Protein AF-A0A9P6DSM5-F1 (afdb_monomer)

Solvent-accessible surface area (backbone atoms only — not comparable to full-atom values): 8134 Å² total; per-residue (Å²): 138,85,84,80,69,76,88,74,58,82,84,69,84,87,80,86,83,87,86,82,82,84,80,93,50,47,39,85,78,43,95,84,50,73,97,57,91,83,47,70,80,81,26,42,63,61,78,57,96,56,33,67,62,54,49,52,51,52,54,50,50,52,49,66,68,51,87,49,98,88,66,80,84,79,89,80,89,87,80,77,82,74,96,44,58,49,55,54,47,30,69,74,59,32,66,68,50,20,76,74,50,53,70,84,42,40,54,84,90,84,54,66,53,42,78,79,80,129

pLDDT: mean 85.8, std 13.11, range [38.0, 97.75]

Organism: NCBI:txid1448309

Nearest PDB structures (foldseek):
  2jxj-assembly1_A  TM=2.977E-01  e=8.384E+00  unclassified

Mean predicted aligned error: 10.71 Å

Structure (mmCIF, N/CA/C/O backbone):
data_AF-A0A9P6DSM5-F1
#
_entry.id   AF-A0A9P6DSM5-F1
#
loop_
_atom_site.group_PDB
_atom_site.id
_atom_site.type_symbol
_atom_site.label_atom_id
_atom_site.label_alt_id
_atom_site.label_comp_id
_atom_site.label_asym_id
_atom_site.label_entity_id
_atom_site.label_seq_id
_atom_site.pdbx_PDB_ins_code
_atom_site.Cartn_x
_atom_site.Cartn_y
_atom_site.Cartn_z
_atom_site.occupancy
_atom_site.B_iso_or_equiv
_atom_site.auth_seq_id
_atom_site.auth_comp_id
_atom_site.auth_asym_id
_atom_site.auth_atom_id
_atom_site.pdbx_PDB_model_num
ATOM 1 N N . MET A 1 1 ? 10.297 31.386 -23.502 1.00 38.00 1 MET A N 1
ATOM 2 C CA . MET A 1 1 ? 10.715 31.332 -22.087 1.00 38.00 1 MET A CA 1
ATOM 3 C C . MET A 1 1 ? 9.760 32.217 -21.305 1.00 38.00 1 MET A C 1
ATOM 5 O O . MET A 1 1 ? 9.827 33.428 -21.454 1.00 38.00 1 MET A O 1
ATOM 9 N N . VAL A 1 2 ? 8.795 31.624 -20.600 1.00 38.69 2 VAL A N 1
ATOM 10 C CA . VAL A 1 2 ? 7.856 32.368 -19.747 1.00 38.69 2 VAL A CA 1
ATOM 11 C C . VAL A 1 2 ? 8.407 32.283 -18.331 1.00 38.69 2 VAL A C 1
ATOM 13 O O . VAL A 1 2 ? 8.513 31.190 -17.784 1.00 38.69 2 VAL A O 1
ATOM 16 N N . LEU A 1 3 ? 8.826 33.418 -17.777 1.00 42.81 3 LEU A N 1
ATOM 17 C CA . LEU A 1 3 ? 9.231 33.522 -16.379 1.00 42.81 3 LEU A CA 1
ATOM 18 C C . LEU A 1 3 ? 7.961 33.749 -15.561 1.00 42.81 3 LEU A C 1
ATOM 20 O O . LEU A 1 3 ? 7.370 34.826 -15.615 1.00 42.81 3 LEU A O 1
ATOM 24 N N . ILE A 1 4 ? 7.505 32.711 -14.865 1.00 55.59 4 ILE A N 1
ATOM 25 C CA . ILE A 1 4 ? 6.379 32.813 -13.937 1.00 55.59 4 ILE A CA 1
ATOM 26 C C . ILE A 1 4 ? 6.962 33.280 -12.602 1.00 55.59 4 ILE A C 1
ATOM 28 O O . ILE A 1 4 ? 7.815 32.609 -12.029 1.00 55.59 4 ILE A O 1
ATOM 32 N N . ASN A 1 5 ? 6.550 34.459 -12.140 1.00 54.84 5 ASN A N 1
ATOM 33 C CA . ASN A 1 5 ? 6.964 34.994 -10.848 1.00 54.84 5 ASN A CA 1
ATOM 34 C C . ASN A 1 5 ? 6.187 34.277 -9.736 1.00 54.84 5 ASN A C 1
ATOM 36 O O . ASN A 1 5 ? 4.973 34.429 -9.642 1.00 54.84 5 ASN A O 1
ATOM 40 N N . GLU A 1 6 ? 6.873 33.508 -8.891 1.00 61.12 6 GLU A N 1
ATOM 41 C CA . GLU A 1 6 ? 6.230 32.747 -7.815 1.00 61.12 6 GLU A CA 1
ATOM 42 C C . GLU A 1 6 ? 5.589 33.630 -6.727 1.00 61.12 6 GLU A C 1
ATOM 44 O O . GLU A 1 6 ? 4.775 33.158 -5.935 1.00 61.12 6 GLU A O 1
ATOM 49 N N . SER A 1 7 ? 5.890 34.932 -6.692 1.00 62.56 7 SER A N 1
ATOM 50 C CA . SER A 1 7 ? 5.348 35.839 -5.677 1.00 62.56 7 SER A CA 1
ATOM 51 C C . SER A 1 7 ? 3.869 36.204 -5.869 1.00 62.56 7 SER A C 1
ATOM 53 O O . SER A 1 7 ? 3.314 36.896 -5.018 1.00 62.56 7 SER A O 1
ATOM 55 N N . SER A 1 8 ? 3.236 35.803 -6.979 1.00 67.81 8 SER A N 1
ATOM 56 C CA . SER A 1 8 ? 1.814 36.056 -7.265 1.00 67.81 8 SER A CA 1
ATOM 57 C C . SER A 1 8 ? 0.894 34.866 -6.969 1.00 67.81 8 SER A C 1
ATOM 59 O O . SER A 1 8 ? -0.320 34.992 -7.138 1.00 67.81 8 SER A O 1
ATOM 61 N N . TRP A 1 9 ? 1.428 33.727 -6.512 1.00 64.88 9 TRP A N 1
ATOM 62 C CA . TRP A 1 9 ? 0.592 32.603 -6.089 1.00 64.88 9 TRP A CA 1
ATOM 63 C C . TRP A 1 9 ? -0.126 32.925 -4.770 1.00 64.88 9 TRP A C 1
ATOM 65 O O . TRP A 1 9 ? 0.480 33.514 -3.867 1.00 64.88 9 TRP A O 1
ATOM 75 N N . PRO A 1 10 ? -1.402 32.527 -4.609 1.00 71.56 10 PRO A N 1
ATOM 76 C CA . PRO A 1 10 ? -2.062 32.606 -3.316 1.00 71.56 10 PRO A CA 1
ATOM 77 C C . PRO A 1 10 ? -1.246 31.807 -2.298 1.00 71.56 10 PRO A C 1
ATOM 79 O O . PRO A 1 10 ? -0.981 30.622 -2.504 1.00 71.56 10 PRO A O 1
ATOM 82 N N . LYS A 1 11 ? -0.850 32.446 -1.192 1.00 69.69 11 LYS A N 1
ATOM 83 C CA . LYS A 1 11 ? -0.258 31.733 -0.058 1.00 69.69 11 LYS A CA 1
ATOM 84 C C . LYS A 1 11 ? -1.339 30.847 0.550 1.00 69.69 11 LYS A C 1
ATOM 86 O O . LYS A 1 11 ? -2.203 31.329 1.279 1.00 69.69 11 LYS A O 1
ATOM 91 N N . VAL A 1 12 ? -1.319 29.568 0.197 1.00 72.81 12 VAL A N 1
ATOM 92 C CA . VAL A 1 12 ? -2.206 28.565 0.785 1.00 72.81 12 VAL A CA 1
ATOM 93 C C . VAL A 1 12 ? -1.758 28.349 2.234 1.00 72.81 12 VAL A C 1
ATOM 95 O O . VAL A 1 12 ? -0.549 28.244 2.461 1.00 72.81 12 VAL A O 1
ATOM 98 N N . PRO A 1 13 ? -2.670 28.315 3.222 1.00 78.00 13 PRO A N 1
ATOM 99 C CA . PRO A 1 13 ? -2.305 27.964 4.587 1.00 78.00 13 PRO A CA 1
ATOM 100 C C . PRO A 1 13 ? -1.572 26.622 4.599 1.00 78.00 13 PRO A C 1
ATOM 102 O O . PRO A 1 13 ? -2.081 25.626 4.084 1.00 78.00 13 PRO A O 1
ATOM 105 N N . THR A 1 14 ? -0.371 26.598 5.170 1.00 78.62 14 THR A N 1
ATOM 106 C CA . THR A 1 14 ? 0.373 25.355 5.358 1.00 78.62 14 THR A CA 1
ATOM 107 C C . THR A 1 14 ? -0.297 24.568 6.476 1.00 78.62 14 THR A C 1
ATOM 109 O O . THR A 1 14 ? -0.229 24.961 7.639 1.00 78.62 14 THR A O 1
ATOM 112 N N . VAL A 1 15 ? -0.966 23.473 6.126 1.00 79.88 15 VAL A N 1
ATOM 113 C CA . VAL A 1 15 ? -1.503 22.521 7.102 1.00 79.88 15 VAL A CA 1
ATOM 114 C C . VAL A 1 15 ? -0.470 21.420 7.304 1.00 79.88 15 VAL A C 1
ATOM 116 O O . VAL A 1 15 ? 0.015 20.831 6.338 1.00 79.88 15 VAL A O 1
ATOM 119 N N . HIS A 1 16 ? -0.119 21.160 8.559 1.00 84.44 16 HIS A N 1
ATOM 120 C CA . HIS A 1 16 ? 0.774 20.071 8.936 1.00 84.44 16 HIS A CA 1
ATOM 121 C C . HIS A 1 16 ? -0.060 18.905 9.465 1.00 84.44 16 HIS A C 1
ATOM 123 O O . HIS A 1 16 ? -0.891 19.099 10.345 1.00 84.44 16 HIS A O 1
ATOM 129 N N . TYR A 1 17 ? 0.181 17.707 8.935 1.00 85.81 17 TYR A N 1
ATOM 130 C CA . TYR A 1 17 ? -0.436 16.471 9.411 1.00 85.81 17 TYR A CA 1
ATOM 131 C C . TYR A 1 17 ? 0.626 15.589 10.057 1.00 85.81 17 TYR A C 1
ATOM 133 O O . TYR A 1 17 ? 1.725 15.439 9.515 1.00 85.81 17 TYR A O 1
ATOM 141 N N . THR A 1 18 ? 0.286 14.988 11.190 1.00 90.25 18 THR A N 1
ATOM 142 C CA . THR A 1 18 ? 1.026 13.870 11.773 1.00 90.25 18 THR A CA 1
ATOM 143 C C . THR A 1 18 ? 0.332 12.571 11.387 1.00 90.25 18 THR A C 1
ATOM 145 O O . THR A 1 18 ? -0.893 12.507 11.295 1.00 90.25 18 THR A O 1
ATOM 148 N N . PHE A 1 19 ? 1.125 11.539 11.113 1.00 90.75 19 PHE A N 1
ATOM 149 C CA . PHE A 1 19 ? 0.617 10.223 10.750 1.00 90.75 19 PHE A CA 1
ATOM 150 C C . PHE A 1 19 ? 1.150 9.203 11.739 1.00 90.75 19 PHE A C 1
ATOM 152 O O . PHE A 1 19 ? 2.350 9.163 12.008 1.00 90.75 19 PHE A O 1
ATOM 159 N N . GLU A 1 20 ? 0.249 8.369 12.234 1.00 91.31 20 GLU A N 1
ATOM 160 C CA . GLU A 1 20 ? 0.554 7.276 13.144 1.00 91.31 20 GLU A CA 1
ATOM 161 C C . GLU A 1 20 ? -0.122 6.004 12.638 1.00 91.31 20 GLU A C 1
ATOM 163 O O . GLU A 1 20 ? -1.153 6.046 11.960 1.00 91.31 20 GLU A O 1
ATOM 168 N N . LEU A 1 21 ? 0.494 4.863 12.933 1.00 91.06 21 LEU A N 1
ATOM 169 C CA . LEU A 1 21 ? -0.025 3.566 12.534 1.00 91.06 21 LEU A CA 1
ATOM 170 C C . LEU A 1 21 ? -0.983 3.042 13.606 1.00 91.06 21 LEU A C 1
ATOM 172 O O . LEU A 1 21 ? -0.579 2.814 14.744 1.00 91.06 21 LEU A O 1
ATOM 176 N N . ALA A 1 22 ? -2.231 2.783 13.219 1.00 91.25 22 ALA A N 1
ATOM 177 C CA . ALA A 1 22 ? -3.141 1.988 14.034 1.00 91.25 22 ALA A CA 1
ATOM 178 C C . ALA A 1 22 ? -2.727 0.511 13.940 1.00 91.25 22 ALA A C 1
ATOM 180 O O . ALA A 1 22 ? -2.890 -0.103 12.887 1.00 91.25 22 ALA A O 1
ATOM 181 N N . GLN A 1 23 ? -2.162 -0.025 15.023 1.00 92.69 23 GLN A N 1
ATOM 182 C CA . GLN A 1 23 ? -1.606 -1.379 15.061 1.00 92.69 23 GLN A CA 1
ATOM 183 C C . GLN A 1 23 ? -2.673 -2.470 15.270 1.00 92.69 23 GLN A C 1
ATOM 185 O O . GLN A 1 23 ? -3.781 -2.207 15.744 1.00 92.69 23 GLN A O 1
ATOM 190 N N . GLY A 1 24 ? -2.308 -3.719 14.988 1.00 93.81 24 GLY A N 1
ATOM 191 C CA . GLY A 1 24 ? -3.071 -4.933 15.271 1.00 93.81 24 GLY A CA 1
ATOM 192 C C . GLY A 1 24 ? -3.969 -5.409 14.130 1.00 93.81 24 GLY A C 1
ATOM 193 O O . GLY A 1 24 ? -4.845 -6.250 14.359 1.00 93.81 24 GLY A O 1
ATOM 194 N N . PHE A 1 25 ? -3.786 -4.894 12.913 1.00 94.81 25 PHE A N 1
ATOM 195 C CA . PHE A 1 25 ? -4.655 -5.218 11.779 1.00 94.81 25 PHE A CA 1
ATOM 196 C C . PHE A 1 25 ? -3.946 -6.006 10.689 1.00 94.81 25 PHE A C 1
ATOM 198 O O . PHE A 1 25 ? -4.547 -6.924 10.117 1.00 94.81 25 PHE A O 1
ATOM 205 N N . PHE A 1 26 ? -2.690 -5.663 10.413 1.00 94.06 26 PHE A N 1
ATOM 206 C CA . PHE A 1 26 ? -1.973 -6.140 9.243 1.00 94.06 26 PHE A CA 1
ATOM 207 C C . PHE A 1 26 ? -0.729 -6.951 9.610 1.00 94.06 26 PHE A C 1
ATOM 209 O O . PHE A 1 26 ? 0.009 -6.626 10.533 1.00 94.06 26 PHE A O 1
ATOM 216 N N . LEU A 1 27 ? -0.471 -8.015 8.851 1.00 92.00 27 LEU A N 1
ATOM 217 C CA . LEU A 1 27 ? 0.707 -8.865 8.989 1.00 92.00 27 LEU A CA 1
ATOM 218 C C . LEU A 1 27 ? 1.986 -8.041 8.835 1.00 92.00 27 LEU A C 1
ATOM 220 O O . LEU A 1 27 ? 2.946 -8.283 9.545 1.00 92.00 27 LEU A O 1
ATOM 224 N N . GLN A 1 28 ? 1.986 -7.027 7.972 1.00 88.25 28 GLN A N 1
ATOM 225 C CA . GLN A 1 28 ? 3.115 -6.134 7.689 1.00 88.25 28 GLN A CA 1
ATOM 226 C C . GLN A 1 28 ? 3.648 -5.381 8.921 1.00 88.25 28 GLN A C 1
ATOM 228 O O . GLN A 1 28 ? 4.699 -4.755 8.842 1.00 88.25 28 GLN A O 1
ATOM 233 N N . GLU A 1 29 ? 2.921 -5.421 10.034 1.00 89.25 29 GLU A N 1
ATOM 234 C CA . GLU A 1 29 ? 3.319 -4.854 11.320 1.00 89.25 29 GLU A CA 1
ATOM 235 C C . GLU A 1 29 ? 4.147 -5.828 12.174 1.00 89.25 29 GLU A C 1
ATOM 237 O O . GLU A 1 29 ? 4.768 -5.414 13.148 1.00 89.25 29 GLU A O 1
ATOM 242 N N . LEU A 1 30 ? 4.121 -7.121 11.845 1.00 87.31 30 LEU A N 1
ATOM 243 C CA . LEU A 1 30 ? 4.803 -8.184 12.576 1.00 87.31 30 LEU A CA 1
ATOM 244 C C . LEU A 1 30 ? 6.230 -8.354 12.045 1.00 87.31 30 LEU A C 1
ATOM 246 O O . LEU A 1 30 ? 6.428 -8.454 10.834 1.00 87.31 30 LEU A O 1
ATOM 250 N N . ASP A 1 31 ? 7.200 -8.487 12.952 1.00 85.94 31 ASP A N 1
ATOM 251 C CA . ASP A 1 31 ? 8.625 -8.668 12.617 1.00 85.94 31 ASP A CA 1
ATOM 252 C C . ASP A 1 31 ? 8.899 -9.916 11.758 1.00 85.94 31 ASP A C 1
ATOM 254 O O . ASP A 1 31 ? 9.896 -9.988 11.045 1.00 85.94 31 ASP A O 1
ATOM 258 N N . GLU A 1 32 ? 8.006 -10.905 11.815 1.00 83.31 32 GLU A N 1
ATOM 259 C CA . GLU A 1 32 ? 8.105 -12.172 11.082 1.00 83.31 32 GLU A CA 1
ATOM 260 C C . GLU A 1 32 ? 7.557 -12.08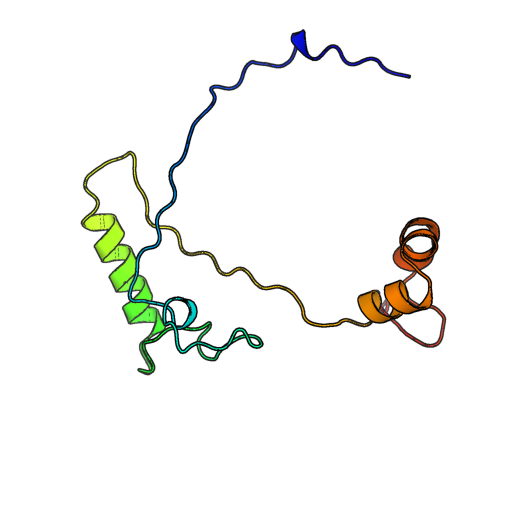8 9.646 1.00 83.31 32 GLU A C 1
ATOM 262 O O . GLU A 1 32 ? 7.630 -13.061 8.890 1.00 83.31 32 GLU A O 1
ATOM 267 N N . THR A 1 33 ? 6.971 -10.953 9.250 1.00 81.88 33 THR A N 1
ATOM 268 C CA . THR A 1 33 ? 6.353 -10.819 7.930 1.00 81.88 33 THR A CA 1
ATOM 269 C C . THR A 1 33 ? 7.389 -10.525 6.863 1.00 81.88 33 THR A C 1
ATOM 271 O O . THR A 1 33 ? 7.887 -9.410 6.717 1.00 81.88 33 THR A O 1
ATOM 274 N N . GLU A 1 34 ? 7.642 -11.534 6.038 1.00 79.62 34 GLU A N 1
ATOM 275 C CA . GLU A 1 34 ? 8.512 -11.402 4.879 1.00 79.62 34 GLU A CA 1
ATOM 276 C C . GLU A 1 34 ? 7.890 -10.475 3.814 1.00 79.62 34 GLU A C 1
ATOM 278 O O . GLU A 1 34 ? 6.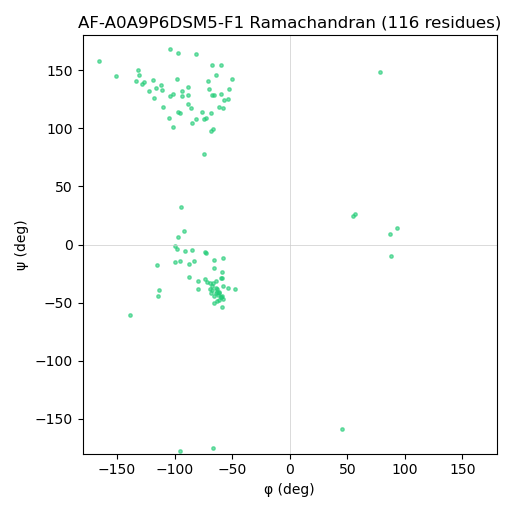750 -10.703 3.382 1.00 79.62 34 GLU A O 1
ATOM 283 N N . PRO A 1 35 ? 8.625 -9.454 3.329 1.00 69.81 35 PRO A N 1
ATOM 284 C CA . PRO A 1 35 ? 8.137 -8.505 2.334 1.00 69.81 35 PRO A CA 1
ATOM 285 C C . PRO A 1 35 ? 8.091 -9.162 0.949 1.00 69.81 35 PRO A C 1
ATOM 287 O O . PRO A 1 35 ? 8.955 -8.961 0.094 1.00 69.81 35 PRO A O 1
ATOM 290 N N . THR A 1 36 ? 7.064 -9.971 0.714 1.00 73.31 36 THR A N 1
ATOM 291 C CA . THR A 1 36 ? 6.860 -10.700 -0.539 1.00 73.31 36 THR A CA 1
ATOM 292 C C . THR A 1 36 ? 5.469 -10.423 -1.095 1.00 73.31 36 THR A C 1
ATOM 294 O O . THR A 1 36 ? 4.499 -10.376 -0.349 1.00 73.31 36 THR A O 1
ATOM 297 N N . GLY A 1 37 ? 5.374 -10.263 -2.420 1.00 76.69 37 GLY A N 1
ATOM 298 C CA . GLY A 1 37 ? 4.117 -10.271 -3.179 1.00 76.69 37 GLY A CA 1
ATOM 299 C C . GLY A 1 37 ? 2.940 -9.465 -2.604 1.00 76.69 37 GLY A C 1
ATOM 300 O O . GLY A 1 37 ? 3.097 -8.521 -1.836 1.0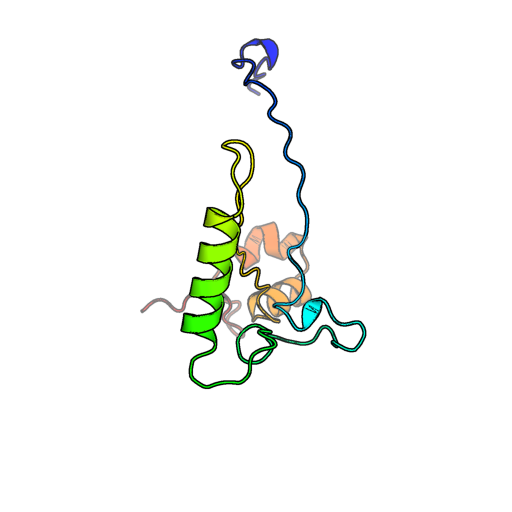0 76.69 37 GLY A O 1
ATOM 301 N N . LEU A 1 38 ? 1.732 -9.824 -3.044 1.00 82.94 38 LEU A N 1
ATOM 302 C CA . LEU A 1 38 ? 0.492 -9.391 -2.406 1.00 82.94 38 LEU A CA 1
ATOM 303 C C . LEU A 1 38 ? 0.069 -10.503 -1.434 1.00 82.94 38 LEU A C 1
ATOM 305 O O . LEU A 1 38 ? -0.259 -11.591 -1.915 1.00 82.94 38 LEU A O 1
ATOM 309 N N . PRO A 1 39 ? 0.077 -10.275 -0.110 1.00 86.50 39 PRO A N 1
ATOM 310 C CA . PRO A 1 39 ? -0.318 -11.299 0.847 1.00 86.50 39 PRO A CA 1
ATOM 311 C C . PRO A 1 39 ? -1.811 -11.622 0.746 1.00 86.50 39 PRO A C 1
ATOM 313 O O . PRO A 1 39 ? -2.637 -10.777 0.374 1.00 86.50 39 PRO A O 1
ATOM 316 N N . ASP A 1 40 ? -2.164 -12.843 1.149 1.00 88.19 40 ASP A N 1
ATOM 317 C CA . ASP A 1 40 ? -3.555 -13.253 1.310 1.00 88.19 40 ASP A CA 1
ATOM 318 C C . ASP A 1 40 ? -4.324 -12.235 2.151 1.00 88.19 40 ASP A C 1
ATOM 320 O O . ASP A 1 40 ? -3.810 -11.683 3.126 1.00 88.19 40 ASP A O 1
ATOM 324 N N . ARG A 1 41 ? -5.590 -12.000 1.786 1.00 92.00 41 ARG A N 1
ATOM 325 C CA . ARG A 1 41 ? -6.479 -11.075 2.513 1.00 92.00 41 ARG A CA 1
ATOM 326 C C . ARG A 1 41 ? -5.896 -9.652 2.618 1.00 92.00 41 ARG A C 1
ATOM 328 O O . ARG A 1 41 ? -6.222 -8.941 3.562 1.00 92.00 41 ARG A O 1
ATOM 335 N N . PHE A 1 42 ? -5.031 -9.250 1.677 1.00 90.56 42 PHE A N 1
ATOM 336 C CA . PHE A 1 42 ? -4.281 -7.984 1.709 1.00 90.56 42 PHE A CA 1
ATOM 337 C C . PHE A 1 42 ? -3.455 -7.789 2.991 1.00 90.56 42 PHE A C 1
ATOM 339 O O . PHE A 1 42 ? -3.131 -6.666 3.372 1.00 90.56 42 PHE A O 1
ATOM 346 N N . GLY A 1 43 ? -3.094 -8.890 3.648 1.00 92.06 43 GLY A N 1
ATOM 347 C CA . GLY A 1 43 ? -2.322 -8.867 4.877 1.00 92.06 43 GLY A CA 1
ATOM 348 C C . GLY A 1 43 ? -3.162 -8.740 6.140 1.00 92.06 43 GLY A C 1
ATOM 349 O O . GLY A 1 43 ? -2.574 -8.578 7.194 1.00 92.06 43 GLY A O 1
ATOM 350 N N . LEU A 1 44 ? -4.496 -8.835 6.104 1.00 95.00 44 LEU A N 1
ATOM 351 C CA . LEU A 1 44 ? -5.263 -8.888 7.353 1.00 95.00 44 LEU A CA 1
ATOM 352 C C . LEU A 1 44 ? -4.855 -10.096 8.213 1.00 95.00 44 LEU A C 1
ATOM 354 O O . LEU A 1 44 ? -4.867 -11.242 7.741 1.00 95.00 44 LEU A O 1
ATOM 358 N N . ILE A 1 45 ? -4.569 -9.827 9.492 1.00 95.00 45 ILE A N 1
ATOM 359 C CA . ILE A 1 45 ? -4.263 -10.845 10.510 1.00 95.00 45 ILE A CA 1
ATOM 360 C C . ILE A 1 45 ? -5.475 -11.766 10.726 1.00 95.00 45 ILE A C 1
ATOM 362 O O . ILE A 1 45 ? -5.326 -12.977 10.881 1.00 95.00 45 ILE A O 1
ATOM 366 N N . ASP A 1 46 ? -6.689 -11.209 10.691 1.00 96.06 46 ASP A N 1
ATOM 367 C CA . ASP A 1 46 ? -7.926 -11.975 10.846 1.00 96.06 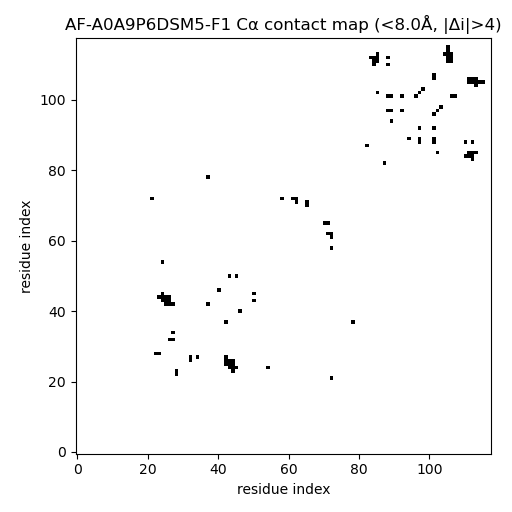46 ASP A CA 1
ATOM 368 C C . ASP A 1 46 ? -8.175 -12.902 9.640 1.00 96.06 46 ASP A C 1
ATOM 370 O O . ASP A 1 46 ? -8.436 -12.469 8.512 1.00 96.06 46 ASP A O 1
ATOM 374 N N . ALA A 1 47 ? -8.111 -14.209 9.893 1.00 95.44 47 ALA A N 1
ATOM 375 C CA . ALA A 1 47 ? -8.347 -15.249 8.899 1.00 95.44 47 ALA A CA 1
ATOM 376 C C . ALA A 1 47 ? -9.815 -15.714 8.826 1.00 95.44 47 ALA A C 1
ATOM 378 O O . ALA A 1 47 ? -10.160 -16.494 7.930 1.00 95.44 47 ALA A O 1
ATOM 379 N N . SER A 1 48 ? -10.698 -15.240 9.712 1.00 96.69 48 SER A N 1
ATOM 380 C CA . SER A 1 48 ? -12.110 -15.641 9.755 1.00 96.69 48 SER A CA 1
ATOM 381 C C . SER A 1 48 ? -12.840 -15.318 8.444 1.00 96.69 48 SER A C 1
ATOM 383 O O . SER A 1 48 ? -12.424 -14.418 7.712 1.00 96.69 48 SER A O 1
ATOM 385 N N . PRO A 1 49 ? -13.926 -16.023 8.084 1.00 96.56 49 PRO A N 1
ATOM 386 C CA . PRO A 1 49 ? -14.685 -15.696 6.877 1.00 96.56 49 PRO A CA 1
ATOM 387 C C . PRO A 1 49 ? -15.254 -14.267 6.884 1.00 96.56 49 PRO A C 1
ATOM 389 O O . PRO A 1 49 ? -15.365 -13.670 5.819 1.00 96.56 49 PRO A O 1
ATOM 392 N N . GLN A 1 50 ? -15.539 -13.713 8.070 1.00 97.38 50 GLN A N 1
ATOM 393 C CA . GLN A 1 50 ? -16.116 -12.377 8.276 1.00 97.38 50 GLN A CA 1
ATOM 394 C C . GLN A 1 50 ? -15.066 -11.266 8.454 1.00 97.38 50 GLN A C 1
ATOM 396 O O . GLN A 1 50 ? -15.383 -10.153 8.875 1.00 97.38 50 GLN A O 1
ATOM 401 N N . ARG A 1 51 ? -13.790 -11.557 8.172 1.00 96.88 51 ARG A N 1
ATOM 402 C CA . ARG A 1 51 ? -12.652 -10.650 8.408 1.00 96.88 51 ARG A CA 1
ATOM 403 C C . ARG A 1 51 ? -12.876 -9.222 7.916 1.00 96.88 51 ARG A C 1
ATOM 405 O O . ARG A 1 51 ? -12.434 -8.279 8.557 1.00 96.88 51 ARG A O 1
ATOM 412 N N . TRP A 1 52 ? -13.541 -9.056 6.772 1.00 96.12 52 TRP A N 1
ATOM 413 C CA . TRP A 1 52 ? -13.731 -7.748 6.155 1.00 96.12 52 TRP A CA 1
ATOM 414 C C . TRP A 1 52 ? -14.857 -6.969 6.817 1.00 96.12 52 TRP A C 1
ATOM 416 O O . TRP A 1 52 ? -14.714 -5.757 6.984 1.00 96.12 52 TRP A O 1
ATOM 426 N N . GLU A 1 53 ? -15.950 -7.624 7.211 1.00 97.75 53 GLU A N 1
ATOM 427 C CA . GLU A 1 53 ? -16.980 -6.983 8.028 1.00 97.75 53 GLU A CA 1
ATOM 428 C C . GLU A 1 53 ? -16.403 -6.584 9.392 1.00 97.75 53 GLU A C 1
ATOM 430 O O . GLU A 1 53 ? -16.491 -5.421 9.781 1.00 97.75 53 GLU A O 1
ATOM 435 N N . LEU A 1 54 ? -15.704 -7.508 10.061 1.00 97.25 54 LEU A N 1
ATOM 436 C CA . LEU A 1 54 ? -15.085 -7.263 11.366 1.00 97.25 54 LEU A CA 1
ATOM 437 C C . LEU A 1 54 ? -14.024 -6.157 11.312 1.00 97.25 54 LEU A C 1
ATOM 439 O O . LEU A 1 54 ? -13.959 -5.318 12.209 1.00 97.25 54 LEU A O 1
ATOM 443 N N . PHE A 1 55 ? -13.201 -6.122 10.262 1.00 97.19 55 PHE A N 1
ATOM 444 C CA . PHE A 1 55 ? -12.220 -5.059 10.049 1.00 97.19 55 PHE A CA 1
ATOM 445 C C . PHE A 1 55 ? -12.891 -3.691 9.888 1.00 97.19 55 PHE A C 1
ATOM 447 O O . PHE A 1 55 ? -12.502 -2.733 10.555 1.00 97.19 55 PHE A O 1
ATOM 454 N N . GLN A 1 56 ? -13.925 -3.599 9.048 1.00 96.69 56 GLN A N 1
ATOM 455 C CA . GLN A 1 56 ? -14.665 -2.351 8.852 1.00 96.69 56 GLN A CA 1
ATOM 456 C C . GLN A 1 56 ? -15.316 -1.868 10.145 1.00 96.69 56 GLN A C 1
ATOM 458 O O . GLN A 1 56 ? -15.274 -0.674 10.439 1.00 96.69 56 GLN A O 1
ATOM 463 N N . ASP A 1 57 ? -15.896 -2.776 10.925 1.00 97.06 57 ASP A N 1
ATOM 464 C CA . ASP A 1 57 ? -16.528 -2.415 12.189 1.00 97.06 57 ASP A CA 1
ATOM 465 C C . ASP A 1 57 ? -15.500 -1.939 13.218 1.00 97.06 57 ASP A C 1
ATOM 467 O O . ASP A 1 57 ? -15.736 -0.921 13.865 1.00 97.06 57 ASP A O 1
ATOM 471 N N . LYS A 1 58 ? -14.314 -2.558 13.285 1.00 96.25 58 LYS A N 1
ATOM 472 C CA . LYS A 1 58 ? -13.205 -2.050 14.111 1.00 96.25 58 LYS A CA 1
ATOM 473 C C . LYS A 1 58 ? -12.773 -0.639 13.701 1.00 96.25 58 LYS A C 1
ATOM 475 O O . LYS A 1 58 ? -12.618 0.212 14.571 1.00 96.25 58 LYS A O 1
ATOM 480 N N . VAL A 1 59 ? -12.625 -0.359 12.402 1.00 95.38 59 VAL A N 1
ATOM 481 C CA . VAL A 1 59 ? -12.268 0.989 11.911 1.00 95.38 59 VAL A CA 1
ATOM 482 C C . VAL A 1 59 ? -13.351 2.013 12.264 1.00 95.38 59 VAL A C 1
ATOM 484 O O . VAL A 1 59 ? -13.029 3.116 12.703 1.00 95.38 59 VAL A O 1
ATOM 487 N N . LYS A 1 60 ? -14.636 1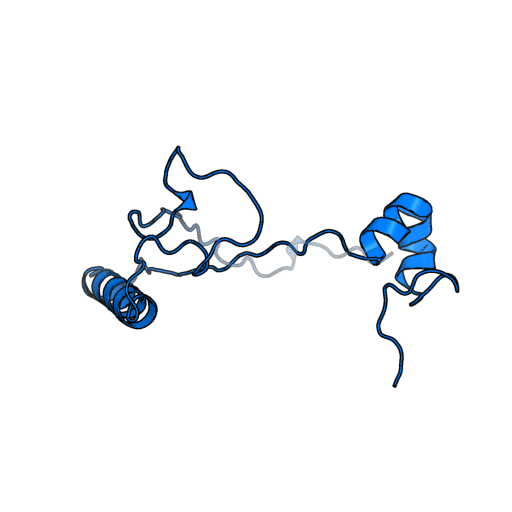.655 12.139 1.00 94.69 60 LYS A N 1
ATOM 488 C CA . LYS A 1 60 ? -15.741 2.522 12.583 1.00 94.69 60 LYS A CA 1
ATOM 489 C C . LYS A 1 60 ? -15.685 2.771 14.085 1.00 94.69 60 LYS A C 1
ATOM 491 O O . LYS A 1 60 ? -15.873 3.904 14.508 1.00 94.69 60 LYS A O 1
ATOM 496 N N . THR A 1 61 ? -15.426 1.740 14.889 1.00 94.75 61 THR A N 1
ATOM 497 C CA . THR A 1 61 ? -15.281 1.891 16.340 1.00 94.75 61 THR A CA 1
ATOM 498 C C . THR A 1 61 ? -14.137 2.837 16.683 1.00 94.75 61 THR A C 1
ATOM 500 O O . THR A 1 61 ? -14.358 3.733 17.489 1.00 94.75 61 THR A O 1
ATOM 503 N N . LEU A 1 62 ? -12.973 2.712 16.035 1.00 93.25 62 LEU A N 1
ATOM 504 C CA . LEU A 1 62 ? -11.855 3.646 16.218 1.00 93.25 62 LEU A CA 1
ATOM 505 C C . LEU A 1 62 ? -12.267 5.083 15.884 1.00 93.25 62 LEU A C 1
ATOM 507 O O . LEU A 1 62 ? -12.057 5.985 16.685 1.00 93.25 62 LEU A O 1
ATOM 511 N N . GLN A 1 63 ? -12.939 5.288 14.750 1.00 92.94 63 GLN A N 1
ATOM 512 C CA . GLN A 1 63 ? -13.410 6.612 14.347 1.00 92.94 63 GLN A CA 1
ATOM 513 C C . GLN A 1 63 ? -14.457 7.206 15.307 1.00 92.94 63 GLN A C 1
ATOM 515 O O . GLN A 1 63 ? -14.520 8.421 15.433 1.00 92.94 63 GLN A O 1
ATOM 520 N N . LEU A 1 64 ? -15.281 6.375 15.957 1.00 92.00 64 LEU A N 1
ATOM 521 C CA . LEU A 1 64 ? -16.273 6.808 16.953 1.00 92.00 64 LEU A CA 1
ATOM 522 C C . LEU A 1 64 ? -15.662 7.069 18.335 1.00 92.00 64 LEU A C 1
ATOM 524 O O . LEU A 1 64 ? -16.184 7.886 19.088 1.00 92.00 64 LEU A O 1
ATOM 528 N N . GLN A 1 65 ? -14.609 6.334 18.697 1.00 90.50 65 GLN A N 1
ATOM 529 C CA . GLN A 1 65 ? -13.862 6.545 19.940 1.00 90.50 65 GLN A CA 1
ATOM 530 C C . GLN A 1 65 ? -13.000 7.804 19.868 1.00 90.50 65 GLN A C 1
ATOM 532 O O . GLN A 1 65 ? -12.773 8.455 20.888 1.00 90.50 65 GLN A O 1
ATOM 537 N N . GLU A 1 66 ? -12.552 8.149 18.666 1.00 85.81 66 GLU A N 1
ATOM 538 C CA . GLU A 1 66 ? -11.850 9.385 18.382 1.00 85.81 66 GLU A CA 1
ATOM 539 C C . GLU A 1 66 ? -12.803 10.576 18.532 1.00 85.81 66 GLU A C 1
ATOM 541 O O . GLU A 1 66 ? -13.608 10.887 17.659 1.00 85.81 66 GLU A O 1
ATOM 546 N N . ASN A 1 67 ? -12.747 11.223 19.692 1.00 68.88 67 ASN A N 1
ATOM 547 C CA . ASN A 1 67 ? -13.685 12.273 20.088 1.00 68.88 67 ASN A CA 1
ATOM 548 C C . ASN A 1 67 ? -13.160 13.685 19.764 1.00 68.88 67 ASN A C 1
ATOM 550 O O . ASN A 1 67 ? -13.400 14.625 20.524 1.00 68.88 67 ASN A O 1
ATOM 554 N N . THR A 1 68 ? -12.381 13.832 18.688 1.00 74.56 68 THR A N 1
ATOM 555 C CA . THR A 1 68 ? -11.841 15.131 18.262 1.00 74.56 68 THR A CA 1
ATOM 556 C C . THR A 1 68 ? -12.029 15.329 16.764 1.00 74.56 68 THR A C 1
ATOM 558 O O . THR A 1 68 ? -11.858 14.393 15.987 1.00 74.56 68 THR A O 1
ATOM 561 N N . ASP A 1 69 ? -12.363 16.553 16.354 1.00 76.31 69 ASP A N 1
ATOM 562 C CA . ASP A 1 69 ? -12.552 16.906 14.940 1.00 76.31 69 ASP A CA 1
ATOM 563 C C . ASP A 1 69 ? -11.221 16.971 14.155 1.00 76.31 69 ASP A C 1
ATOM 565 O O . ASP A 1 69 ? -11.225 17.088 12.928 1.00 76.31 69 ASP A O 1
ATOM 569 N N . ASP A 1 70 ? -10.082 16.864 14.849 1.00 84.62 70 ASP A N 1
ATOM 570 C CA . ASP A 1 70 ? -8.740 17.060 14.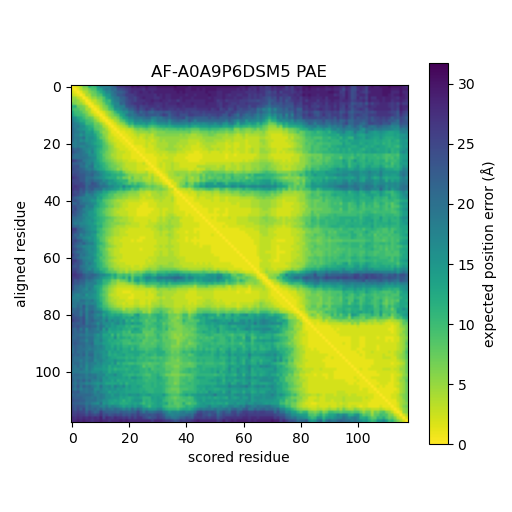291 1.00 84.62 70 ASP A CA 1
ATOM 571 C C . ASP A 1 70 ? -8.027 15.747 13.906 1.00 84.62 70 ASP A C 1
ATOM 573 O O . ASP A 1 70 ? -6.939 15.777 13.324 1.00 84.62 70 ASP A O 1
ATOM 577 N N . SER A 1 71 ? -8.629 14.585 14.177 1.00 87.88 71 SER A N 1
ATOM 578 C CA . SER A 1 71 ? -8.047 13.265 13.899 1.00 87.88 71 SER A CA 1
ATOM 579 C C . SER A 1 71 ? -9.025 12.341 13.163 1.00 87.88 71 SER A C 1
ATOM 581 O O . SER A 1 71 ? -10.245 12.382 13.314 1.00 87.88 71 SER A O 1
ATOM 583 N N . SER A 1 72 ? -8.491 11.494 12.277 1.00 90.81 72 SER A N 1
ATOM 584 C CA . SER A 1 72 ? -9.298 10.499 11.563 1.00 90.81 72 SER A CA 1
ATOM 585 C C . SER A 1 72 ? -8.483 9.266 11.212 1.00 90.81 72 SER A C 1
ATOM 587 O O . SER A 1 72 ? -7.311 9.372 10.846 1.00 90.81 72 SER A O 1
ATOM 589 N N . TYR A 1 73 ? -9.129 8.104 11.248 1.00 93.25 73 TYR A N 1
ATOM 590 C CA . TYR A 1 73 ? -8.531 6.850 10.811 1.00 93.25 73 TYR A CA 1
ATOM 591 C C . TYR A 1 73 ? -8.779 6.669 9.315 1.00 93.25 73 TYR A C 1
ATOM 593 O O . TYR A 1 73 ? -9.906 6.773 8.826 1.00 93.25 73 TYR A O 1
ATOM 601 N N . LYS A 1 74 ? -7.712 6.399 8.561 1.00 92.69 74 LYS A N 1
ATOM 602 C CA . LYS A 1 74 ? -7.783 6.142 7.119 1.00 92.69 74 LYS A CA 1
ATOM 603 C C . LYS A 1 74 ? -7.058 4.848 6.793 1.00 92.69 74 LYS A C 1
ATOM 605 O O . LYS A 1 74 ? -5.972 4.596 7.302 1.00 92.69 74 LYS A O 1
ATOM 610 N N . VAL A 1 75 ? -7.660 4.051 5.917 1.00 92.75 75 VAL A N 1
ATOM 611 C CA . VAL A 1 75 ? -7.073 2.801 5.427 1.00 92.75 75 VAL A CA 1
ATOM 612 C C . VAL A 1 75 ? -6.556 3.027 4.015 1.00 92.75 75 VAL A C 1
ATOM 614 O O . VAL A 1 75 ? -7.297 3.488 3.146 1.00 92.75 75 VAL A O 1
ATOM 617 N N . PHE A 1 76 ? -5.294 2.677 3.780 1.00 90.12 76 PHE A N 1
ATOM 618 C CA . PHE A 1 76 ? -4.657 2.775 2.472 1.00 90.12 76 PHE A CA 1
ATOM 619 C C . PHE A 1 76 ? -4.229 1.393 1.989 1.00 90.12 76 PHE A C 1
ATOM 621 O O . PHE A 1 76 ? -3.475 0.698 2.663 1.00 90.12 76 PHE A O 1
ATOM 628 N N . PHE A 1 77 ? -4.659 1.024 0.784 1.00 85.88 77 PHE A N 1
ATOM 629 C CA . PHE A 1 77 ? -4.122 -0.128 0.065 1.00 85.88 77 PHE A CA 1
ATOM 630 C C . PHE A 1 77 ? -3.151 0.379 -0.995 1.00 85.88 77 PHE A C 1
ATOM 632 O O . PHE A 1 77 ? -3.563 0.871 -2.047 1.00 85.88 77 PHE A O 1
ATOM 639 N N . VAL A 1 78 ? -1.855 0.289 -0.703 1.00 83.06 78 VAL A N 1
ATOM 640 C CA . VAL A 1 78 ? -0.793 0.733 -1.611 1.00 83.06 78 VAL A CA 1
ATOM 641 C C . VAL A 1 78 ? -0.143 -0.495 -2.233 1.00 83.06 78 VAL A C 1
ATOM 643 O O . VAL A 1 78 ? 0.556 -1.250 -1.566 1.00 83.06 78 VAL A O 1
ATOM 646 N N . GLY A 1 79 ? -0.396 -0.709 -3.522 1.00 76.69 79 GLY A N 1
ATOM 647 C CA . GLY A 1 79 ? 0.186 -1.809 -4.285 1.00 76.69 79 GLY A CA 1
ATOM 648 C C . GLY A 1 79 ? 1.175 -1.301 -5.325 1.00 76.69 79 GLY A C 1
ATOM 649 O O . GLY A 1 79 ? 0.858 -0.395 -6.095 1.00 76.69 79 GLY A O 1
ATOM 650 N N . ARG A 1 80 ? 2.354 -1.924 -5.398 1.00 77.50 80 ARG A N 1
ATOM 651 C CA . ARG A 1 80 ? 3.255 -1.799 -6.550 1.00 77.50 80 ARG A CA 1
ATOM 652 C C . ARG A 1 80 ? 2.963 -2.951 -7.508 1.00 77.50 80 ARG A C 1
ATOM 654 O O . ARG A 1 80 ? 2.887 -4.100 -7.078 1.00 77.50 80 ARG A O 1
ATOM 661 N N . HIS A 1 81 ? 2.806 -2.666 -8.799 1.00 72.25 81 HIS A N 1
ATOM 662 C CA . HIS A 1 81 ? 2.710 -3.744 -9.780 1.00 72.25 81 HIS A CA 1
ATOM 663 C C . HIS A 1 81 ? 4.030 -4.534 -9.818 1.00 72.25 81 HIS A C 1
ATOM 665 O O . HIS A 1 81 ? 5.112 -3.971 -9.641 1.00 72.25 81 HIS A O 1
ATOM 671 N N . GLY A 1 82 ? 3.945 -5.844 -10.052 1.00 76.88 82 GLY A N 1
ATOM 672 C CA . GLY A 1 82 ? 5.128 -6.669 -10.297 1.00 76.88 82 GLY A CA 1
ATOM 673 C C . GLY A 1 82 ? 5.825 -6.304 -11.613 1.00 76.88 82 GLY A C 1
ATOM 674 O O . GLY A 1 82 ? 5.426 -5.370 -12.311 1.00 76.88 82 GLY A O 1
ATOM 675 N N . GLN A 1 83 ? 6.850 -7.072 -11.980 1.00 81.50 83 GLN A N 1
ATOM 676 C CA . GLN A 1 83 ? 7.533 -6.909 -13.264 1.00 81.50 83 GLN A CA 1
ATOM 677 C C . GLN A 1 83 ? 6.538 -7.061 -14.427 1.00 81.50 83 GLN A C 1
ATOM 679 O O . GLN A 1 83 ? 5.940 -8.120 -14.614 1.00 81.50 83 GLN A O 1
ATOM 684 N N . GLY A 1 84 ? 6.369 -6.002 -15.214 1.00 85.75 84 GLY A N 1
ATOM 685 C CA . GLY A 1 84 ? 5.586 -6.001 -16.444 1.00 85.75 84 GLY A CA 1
ATOM 686 C C . GLY A 1 84 ? 6.465 -6.026 -17.694 1.00 85.75 84 GLY A C 1
ATOM 687 O O . GLY A 1 84 ? 7.666 -5.756 -17.648 1.00 85.75 84 GLY A O 1
ATOM 688 N N . TRP A 1 85 ? 5.849 -6.273 -18.852 1.00 91.12 85 TRP A N 1
ATOM 689 C CA . TRP A 1 85 ? 6.539 -6.206 -20.146 1.00 91.12 85 TRP A CA 1
ATOM 690 C C . TRP A 1 85 ? 7.148 -4.829 -20.434 1.00 91.12 85 TRP A C 1
ATOM 692 O O . TRP A 1 85 ? 8.178 -4.753 -21.096 1.00 91.12 85 TRP A O 1
ATOM 702 N N . HIS A 1 86 ? 6.567 -3.752 -19.893 1.00 89.44 86 HIS A N 1
ATOM 703 C CA . HIS A 1 86 ? 7.149 -2.413 -19.983 1.00 89.44 86 HIS A CA 1
ATOM 704 C C . HIS A 1 86 ? 8.450 -2.291 -19.172 1.00 89.44 86 HIS A C 1
ATOM 706 O O . HIS A 1 86 ? 9.380 -1.649 -19.639 1.00 89.44 86 HIS A O 1
ATOM 712 N N . ASN A 1 87 ? 8.570 -2.952 -18.012 1.00 90.38 87 ASN A N 1
ATOM 713 C CA . ASN A 1 87 ? 9.817 -2.951 -17.236 1.00 90.38 87 ASN A CA 1
ATOM 714 C C . ASN A 1 87 ? 10.912 -3.746 -17.950 1.00 90.38 87 ASN A C 1
ATOM 716 O O . ASN A 1 87 ? 12.070 -3.337 -17.959 1.00 90.38 87 ASN A O 1
ATOM 720 N N . LEU A 1 88 ? 10.548 -4.868 -18.582 1.00 93.00 88 LEU A N 1
ATOM 721 C CA . LEU A 1 88 ? 11.487 -5.619 -19.414 1.00 93.00 88 LEU A CA 1
ATOM 722 C C . LEU A 1 88 ? 11.939 -4.794 -20.627 1.00 93.00 88 LEU A C 1
ATOM 724 O O . LEU A 1 88 ? 13.120 -4.802 -20.962 1.00 93.00 88 LEU A O 1
ATOM 728 N N . ALA A 1 89 ? 11.018 -4.077 -21.271 1.00 93.25 89 ALA A N 1
ATOM 729 C CA . ALA A 1 89 ? 11.332 -3.214 -22.402 1.00 93.25 89 ALA A CA 1
ATOM 730 C C . ALA A 1 89 ? 12.219 -2.030 -21.988 1.00 93.25 89 ALA A C 1
ATOM 732 O O . ALA A 1 89 ? 13.226 -1.774 -22.643 1.00 93.25 89 ALA A O 1
ATOM 733 N N . GLU A 1 90 ? 11.922 -1.362 -20.871 1.00 94.75 90 GLU A N 1
ATOM 734 C CA . GLU A 1 90 ? 12.793 -0.318 -20.327 1.00 94.75 90 GLU A CA 1
ATOM 735 C C . GLU A 1 90 ? 14.195 -0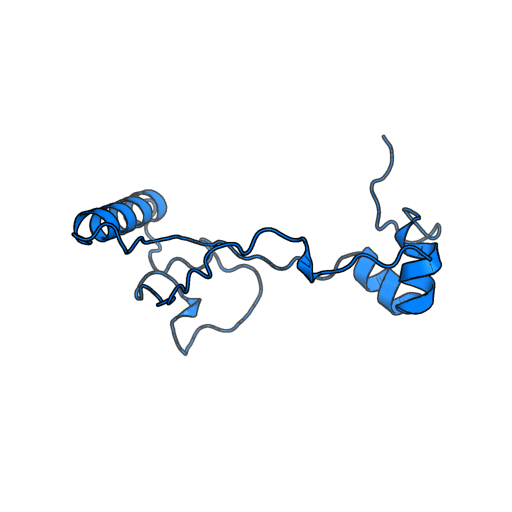.866 -20.023 1.00 94.75 90 GLU A C 1
ATOM 737 O O . GLU A 1 90 ? 15.183 -0.255 -20.420 1.00 94.75 90 GLU A O 1
ATOM 742 N N . ALA A 1 91 ? 14.304 -2.048 -19.407 1.00 95.00 91 ALA A N 1
ATOM 743 C CA . ALA A 1 91 ? 15.598 -2.681 -19.144 1.00 95.00 91 ALA A CA 1
ATOM 744 C C . ALA A 1 91 ? 16.356 -3.044 -20.436 1.00 95.00 91 ALA A C 1
ATOM 746 O O . ALA A 1 91 ? 17.575 -2.896 -20.498 1.00 95.00 91 ALA A O 1
ATOM 747 N N . LYS A 1 92 ? 15.642 -3.489 -21.479 1.00 95.38 92 LYS A N 1
ATOM 748 C CA . LYS A 1 92 ? 16.208 -3.844 -22.792 1.00 95.38 92 LYS A CA 1
ATOM 749 C C . LYS A 1 92 ? 16.733 -2.624 -23.550 1.00 95.38 92 LYS A C 1
ATOM 751 O O . LYS A 1 92 ? 17.780 -2.709 -24.184 1.00 95.38 92 LYS A O 1
ATOM 756 N N . TYR A 1 93 ? 15.997 -1.515 -23.523 1.00 96.25 93 TYR A N 1
ATOM 757 C CA . TYR A 1 93 ? 16.294 -0.329 -24.335 1.00 96.25 93 TYR A CA 1
ATOM 758 C C . TYR A 1 93 ? 17.013 0.787 -23.571 1.00 96.25 93 TYR A C 1
ATOM 760 O O . TYR A 1 93 ? 17.570 1.694 -24.189 1.00 96.25 93 TYR A O 1
ATOM 768 N N . GLY A 1 94 ? 17.025 0.716 -22.243 1.00 97.12 94 GLY A N 1
ATOM 769 C CA . GLY A 1 94 ? 17.541 1.745 -21.352 1.00 97.12 94 GLY A CA 1
ATOM 770 C C . GLY A 1 94 ? 16.571 2.916 -21.175 1.00 97.12 94 GLY A C 1
ATOM 771 O O . GLY A 1 94 ? 15.849 3.309 -22.094 1.00 97.12 94 GLY 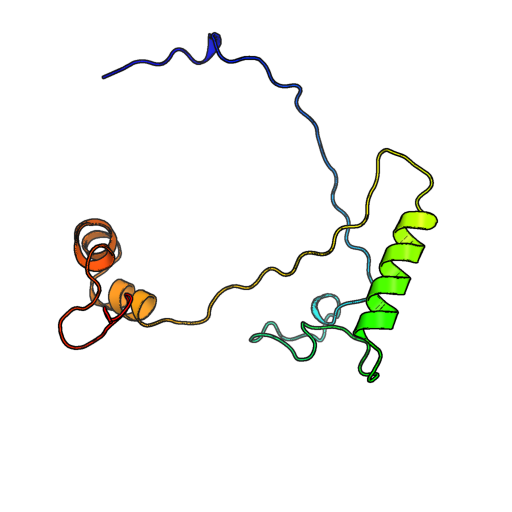A O 1
ATOM 772 N N . THR A 1 95 ? 16.606 3.530 -19.991 1.00 96.44 95 THR A N 1
ATOM 773 C CA . THR A 1 95 ? 15.690 4.608 -19.578 1.00 96.44 95 THR A CA 1
ATOM 774 C C . THR A 1 95 ? 15.648 5.787 -20.560 1.00 96.44 95 THR A C 1
ATOM 776 O O . THR A 1 95 ? 14.578 6.325 -20.825 1.00 96.44 95 THR A O 1
ATOM 779 N N . SER A 1 96 ? 16.776 6.177 -21.167 1.00 97.75 96 SER A N 1
ATOM 780 C CA . SER A 1 96 ? 16.808 7.305 -22.117 1.00 97.75 96 SER A CA 1
ATOM 781 C C . SER A 1 96 ? 16.012 7.028 -23.403 1.00 97.75 96 SER A C 1
ATOM 783 O O . SER A 1 96 ? 15.147 7.818 -23.794 1.00 97.75 96 SER A O 1
ATOM 785 N N . ALA A 1 97 ? 16.249 5.882 -24.051 1.00 96.81 97 ALA A N 1
ATOM 786 C CA . ALA A 1 97 ? 15.522 5.499 -25.265 1.00 96.81 97 ALA A CA 1
ATOM 787 C C . ALA A 1 97 ? 14.069 5.110 -24.957 1.00 96.81 97 ALA A C 1
ATOM 789 O O . ALA A 1 97 ? 13.167 5.352 -25.761 1.00 96.81 97 ALA A O 1
ATOM 790 N N . TRP A 1 98 ? 13.828 4.532 -23.778 1.00 96.06 98 TRP A N 1
ATOM 791 C CA . TRP A 1 98 ? 12.486 4.261 -23.281 1.00 96.06 98 TRP A CA 1
ATOM 792 C C . TRP A 1 98 ? 11.654 5.541 -23.163 1.00 96.06 98 TRP A C 1
ATOM 794 O O . TRP A 1 98 ? 10.592 5.641 -23.781 1.00 96.06 98 TRP A O 1
ATOM 804 N N . ASN A 1 99 ? 12.170 6.547 -22.455 1.00 95.75 99 ASN A N 1
ATOM 805 C CA . ASN A 1 99 ? 11.471 7.811 -22.222 1.00 95.75 99 ASN A CA 1
ATOM 806 C C . ASN A 1 99 ? 11.277 8.635 -23.501 1.00 95.75 99 ASN A C 1
ATOM 808 O O . ASN A 1 99 ? 10.284 9.341 -23.624 1.00 95.75 99 ASN A O 1
ATOM 812 N N . SER A 1 100 ? 12.216 8.569 -24.448 1.00 97.44 100 SER A N 1
ATOM 813 C CA . SER A 1 100 ? 12.148 9.374 -25.677 1.00 97.44 100 SER A CA 1
ATOM 814 C C . SER A 1 100 ? 11.352 8.722 -26.810 1.00 97.44 100 SER A C 1
ATOM 816 O O . SER A 1 100 ? 10.799 9.441 -27.644 1.00 97.44 100 SER A O 1
ATOM 818 N N . TYR A 1 101 ? 11.288 7.387 -26.864 1.00 95.69 101 TYR A N 1
ATOM 819 C CA . TYR A 1 101 ? 10.730 6.674 -28.013 1.00 95.69 101 TYR A CA 1
ATOM 820 C C . TYR A 1 101 ? 9.860 5.473 -27.630 1.00 95.69 101 TYR A C 1
ATOM 822 O O . TYR A 1 101 ? 8.675 5.445 -27.959 1.00 95.69 101 TYR A O 1
ATOM 830 N N . TRP A 1 102 ? 10.413 4.471 -26.939 1.00 96.25 102 TRP A N 1
ATOM 831 C CA . TRP A 1 102 ? 9.737 3.169 -26.815 1.00 96.25 102 TRP A CA 1
ATOM 832 C C . TRP A 1 102 ? 8.478 3.197 -25.946 1.00 96.25 102 TRP A C 1
ATOM 834 O O . TRP A 1 102 ? 7.519 2.489 -26.255 1.00 96.25 102 TRP A O 1
ATOM 844 N N . SER A 1 103 ? 8.439 4.041 -24.914 1.00 93.31 103 SER A N 1
ATOM 845 C CA . SER A 1 103 ? 7.265 4.195 -24.043 1.00 93.31 103 SER A CA 1
ATOM 846 C C . SER A 1 103 ? 6.044 4.785 -24.760 1.00 93.31 103 SER A C 1
ATOM 848 O O . SER A 1 103 ? 4.917 4.588 -24.311 1.00 93.31 103 SER A O 1
ATOM 850 N N . HIS A 1 104 ? 6.246 5.469 -25.892 1.00 94.44 104 HIS A N 1
ATOM 851 C CA . HIS A 1 104 ? 5.169 6.017 -26.723 1.00 94.44 104 HIS A CA 1
ATOM 852 C C . HIS A 1 104 ? 4.573 4.980 -27.683 1.00 94.44 104 HIS A C 1
ATOM 854 O O . HIS A 1 104 ? 3.519 5.207 -28.278 1.00 94.44 104 HIS A O 1
ATOM 860 N N . LEU A 1 105 ? 5.252 3.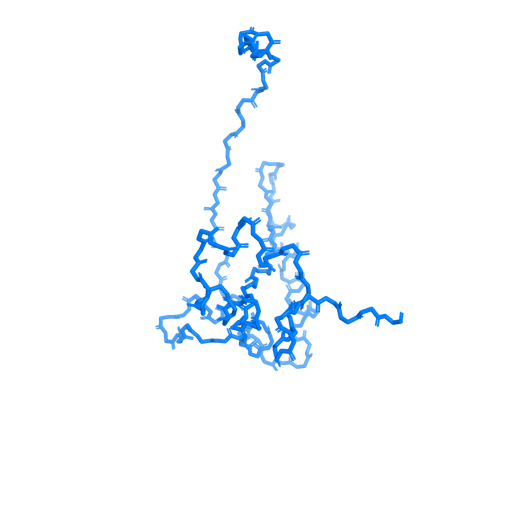846 -27.858 1.00 94.25 105 LEU A N 1
ATOM 861 C CA . LEU A 1 105 ? 4.782 2.720 -28.652 1.00 94.25 105 LEU A CA 1
ATOM 862 C C . LEU A 1 105 ? 4.144 1.672 -27.742 1.00 94.25 105 LEU A C 1
ATOM 864 O O . LEU A 1 105 ? 4.342 1.659 -26.532 1.00 94.25 105 LEU A O 1
ATOM 868 N N . ASN A 1 106 ? 3.395 0.746 -28.340 1.00 94.69 106 ASN A N 1
ATOM 869 C CA . ASN A 1 106 ? 2.808 -0.373 -27.601 1.00 94.69 106 ASN A CA 1
ATOM 870 C C . ASN A 1 106 ? 3.673 -1.644 -27.655 1.00 94.69 106 ASN A C 1
ATOM 872 O O . ASN A 1 106 ? 3.401 -2.588 -26.914 1.00 94.69 106 ASN A O 1
ATOM 876 N N . THR A 1 107 ? 4.656 -1.710 -28.561 1.00 94.00 107 THR A N 1
ATOM 877 C CA . THR A 1 107 ? 5.436 -2.920 -28.858 1.00 94.00 107 THR A CA 1
ATOM 878 C C . THR A 1 107 ? 6.697 -2.612 -29.677 1.00 94.00 107 THR A C 1
ATOM 880 O O . THR A 1 107 ? 6.731 -1.615 -30.397 1.00 94.00 107 THR A O 1
ATOM 883 N N . ASP A 1 108 ? 7.695 -3.500 -29.619 1.00 94.06 108 ASP A N 1
ATOM 884 C CA . ASP A 1 108 ? 8.843 -3.585 -30.545 1.00 94.06 108 ASP A CA 1
ATOM 885 C C . ASP A 1 108 ? 8.640 -4.627 -31.669 1.00 94.06 108 ASP A C 1
ATOM 887 O O . ASP A 1 108 ? 9.572 -4.931 -32.412 1.00 94.06 108 ASP A O 1
ATOM 891 N N . GLY A 1 109 ? 7.445 -5.217 -31.775 1.00 92.31 109 GLY A N 1
ATOM 892 C CA . GLY A 1 109 ? 7.142 -6.333 -32.675 1.00 92.31 109 GLY A CA 1
ATOM 893 C C . GLY A 1 109 ? 7.424 -7.722 -32.088 1.00 92.31 109 GLY A C 1
ATOM 894 O O . GLY A 1 109 ? 6.988 -8.714 -32.668 1.00 92.31 109 GLY A O 1
ATOM 895 N N . GLN A 1 110 ? 8.089 -7.816 -30.933 1.00 91.88 110 GLN A N 1
ATOM 896 C CA . GLN A 1 110 ? 8.354 -9.070 -30.212 1.00 91.88 110 GLN A CA 1
ATOM 897 C C . GLN A 1 110 ? 7.635 -9.110 -28.856 1.00 91.88 110 GLN A C 1
ATOM 899 O O . GLN A 1 110 ? 7.018 -10.111 -28.496 1.00 91.88 110 GLN A O 1
ATOM 904 N N . ILE A 1 111 ? 7.688 -8.007 -28.116 1.00 92.19 111 ILE A N 1
ATOM 905 C CA . ILE A 1 111 ? 7.103 -7.797 -26.797 1.00 92.19 111 ILE A CA 1
ATOM 906 C C . ILE A 1 111 ? 6.042 -6.709 -26.919 1.00 92.19 111 ILE A C 1
ATOM 908 O O . ILE A 1 111 ? 6.268 -5.669 -27.535 1.00 92.19 111 ILE A O 1
ATOM 912 N N . VAL A 1 112 ? 4.878 -6.927 -26.311 1.00 93.38 112 VAL A N 1
ATOM 913 C CA . VAL A 1 112 ? 3.802 -5.933 -26.239 1.00 93.38 112 VAL A CA 1
ATOM 914 C C . VAL A 1 112 ? 3.686 -5.451 -24.797 1.00 93.38 112 VAL A C 1
ATOM 916 O O . VAL A 1 112 ? 3.405 -6.244 -23.901 1.00 93.38 112 VAL A O 1
ATOM 919 N N . TRP A 1 113 ? 3.905 -4.159 -24.574 1.00 92.50 113 TRP A N 1
ATOM 920 C CA . TRP A 1 113 ? 3.846 -3.527 -23.253 1.00 92.50 113 TRP A CA 1
ATOM 921 C C . TRP A 1 113 ? 2.720 -2.501 -23.108 1.00 92.50 113 TRP A C 1
ATOM 923 O O . TRP A 1 113 ? 2.343 -2.169 -21.986 1.00 92.50 113 TRP A O 1
ATOM 933 N N . GLY A 1 114 ? 2.167 -2.018 -24.220 1.00 85.12 114 GLY A N 1
ATOM 934 C CA . GLY A 1 114 ? 0.967 -1.188 -24.235 1.00 85.12 114 GLY A CA 1
ATOM 935 C C . GLY A 1 114 ? -0.306 -2.000 -24.483 1.00 85.12 114 GLY A C 1
ATOM 936 O O . GLY A 1 114 ? -0.278 -3.226 -24.618 1.00 85.12 114 GLY A O 1
ATOM 937 N N . ARG A 1 115 ? -1.461 -1.329 -24.562 1.00 76.88 115 ARG A N 1
ATOM 938 C CA . ARG A 1 115 ? -2.715 -2.016 -24.913 1.00 76.88 115 ARG A CA 1
ATOM 939 C C . ARG A 1 115 ? -2.625 -2.529 -26.351 1.00 76.88 115 ARG A C 1
ATOM 941 O O . ARG A 1 115 ? -2.381 -1.751 -27.269 1.00 76.88 115 ARG A O 1
ATOM 948 N N . ARG A 1 116 ? -2.918 -3.817 -26.567 1.00 64.31 116 ARG A N 1
ATOM 949 C CA . ARG A 1 116 ? -3.341 -4.276 -27.898 1.00 64.31 116 ARG A CA 1
ATOM 950 C C . ARG A 1 116 ? -4.632 -3.531 -28.236 1.00 64.31 116 ARG A C 1
ATOM 952 O O . ARG A 1 116 ? -5.606 -3.644 -27.491 1.00 64.31 116 ARG A O 1
ATOM 959 N N . GLY A 1 117 ? -4.614 -2.734 -29.304 1.00 63.97 117 GLY A N 1
ATOM 960 C CA . GLY A 1 117 ? -5.841 -2.184 -29.876 1.00 63.97 117 GLY A CA 1
ATOM 961 C C . GLY A 1 117 ? -6.813 -3.332 -30.150 1.00 63.97 117 GLY A C 1
ATOM 962 O O . GLY A 1 117 ? -6.381 -4.390 -30.610 1.00 63.97 117 GLY A O 1
ATOM 963 N N . ARG A 1 118 ? -8.080 -3.153 -29.767 1.00 44.50 118 ARG A N 1
ATOM 964 C CA . ARG A 1 118 ? -9.160 -4.025 -30.238 1.00 44.50 118 ARG A CA 1
ATOM 965 C C . ARG A 1 118 ? -9.490 -3.678 -31.678 1.00 44.50 118 ARG A C 1
ATOM 967 O O . ARG A 1 118 ? -9.377 -2.474 -32.000 1.00 44.50 118 ARG A O 1
#

Sequence (118 aa):
MVLINESSWPKVPTVHYTFELAQGFFLQELDETEPTGLPDRFGLIDASPQRWELFQDKVKTLQLQENTDDSSYKVFFVGRHGQGWHNLAEAKYGTSAWNSYWSHLNTDGQIVWGRRGR

Radius of gyration: 22.71 Å; Cα contacts (8 Å, |Δi|>4): 61; chains: 1; bounding box: 34×52×53 Å

Foldseek 3Di:
DDDDDPVPDPPDPDDDDDDDDDDDFFQVVDPPDDPDDQDPVSGGPDPDPCSVVVVVVVQVVVQVVPPDPRDHDDDDRDDDDDDALLNVVCVVQPVVCSVPPVVVDQDPVPTGRHDDDD

Secondary structure (DSSP, 8-state):
-----GGGS--------------SSBGGGSTT----SS-GGGGBS--STTHHHHHHHHHHHHHHH---TT--------------HHHHHHHHH-HHHHHHTGGGSSBSSS-B-SPPP-